Protein AF-A0A855SJ61-F1 (afdb_monomer_lite)

Foldseek 3Di:
DLVVLVLLLLLLLLLQVLVVVVCVVVVFPDWDDDLQKIWTHDPPDIDIDGLVRSCVVSVHDSVSSQSNSLLVVLCVVCVCVLVVVADFDDWGHDRQWIWTAHPVGDIDIDGSVSSSVSCVVCVVVVPGSVVSVVVVVVVVD

Structure (mmCIF, N/CA/C/O backbone):
data_AF-A0A855SJ61-F1
#
_entry.id   AF-A0A855SJ61-F1
#
loop_
_atom_site.group_PDB
_atom_site.id
_atom_site.type_symbol
_atom_site.label_atom_id
_atom_site.label_alt_id
_atom_site.label_comp_id
_atom_site.label_asym_id
_atom_site.label_entity_id
_atom_site.label_seq_id
_atom_site.pdbx_PDB_ins_code
_atom_site.Cartn_x
_atom_site.Cartn_y
_atom_site.Cartn_z
_atom_site.occupancy
_atom_site.B_iso_or_equiv
_atom_site.auth_seq_id
_atom_site.auth_comp_id
_atom_site.auth_asym_id
_atom_site.auth_atom_id
_atom_site.pdbx_PDB_model_num
ATOM 1 N N . MET A 1 1 ? 18.734 7.257 -4.158 1.00 56.56 1 MET A N 1
ATOM 2 C CA . MET A 1 1 ? 17.415 7.128 -4.815 1.00 56.56 1 MET A CA 1
ATOM 3 C C . MET A 1 1 ? 16.558 6.053 -4.156 1.00 56.56 1 MET A C 1
ATOM 5 O O . MET A 1 1 ? 15.543 6.437 -3.612 1.00 56.56 1 MET A O 1
ATOM 9 N N . ILE A 1 2 ? 16.960 4.772 -4.091 1.00 61.44 2 ILE A N 1
ATOM 10 C CA . ILE A 1 2 ? 16.176 3.725 -3.379 1.00 61.44 2 ILE A CA 1
ATOM 11 C C . ILE A 1 2 ? 15.958 4.070 -1.894 1.00 61.44 2 ILE A C 1
ATOM 13 O O . ILE A 1 2 ? 14.856 3.952 -1.374 1.00 61.44 2 ILE A O 1
ATOM 17 N N . GLU A 1 3 ? 16.991 4.582 -1.221 1.00 71.75 3 GLU A N 1
ATOM 18 C CA . GLU A 1 3 ? 16.925 4.904 0.215 1.00 71.75 3 GLU A CA 1
ATOM 19 C C . GLU A 1 3 ? 15.871 5.965 0.587 1.00 71.75 3 GLU A C 1
ATOM 21 O O . GLU A 1 3 ? 15.450 6.004 1.736 1.00 71.75 3 GLU A O 1
ATOM 26 N N . GLN A 1 4 ? 15.409 6.798 -0.357 1.00 79.69 4 GLN A N 1
ATOM 27 C CA . GLN A 1 4 ? 14.420 7.848 -0.073 1.00 79.69 4 GLN A CA 1
ATOM 28 C C . GLN A 1 4 ? 13.029 7.270 0.219 1.00 79.69 4 GLN A C 1
ATOM 30 O O . GLN A 1 4 ? 12.362 7.729 1.142 1.00 79.69 4 GLN A O 1
ATOM 35 N N . TYR A 1 5 ? 12.607 6.249 -0.534 1.00 91.06 5 TYR A N 1
ATOM 36 C CA . TYR A 1 5 ? 11.270 5.648 -0.409 1.00 91.06 5 TYR A CA 1
ATOM 37 C C . TYR A 1 5 ? 11.266 4.333 0.361 1.00 91.06 5 TYR A C 1
ATOM 39 O O . TYR A 1 5 ? 10.203 3.837 0.724 1.00 91.06 5 TYR A O 1
ATOM 47 N N . LYS A 1 6 ? 12.445 3.776 0.646 1.00 94.00 6 LYS A N 1
ATOM 48 C CA . LYS A 1 6 ? 12.610 2.491 1.327 1.00 94.00 6 LYS A CA 1
ATOM 49 C C . LYS A 1 6 ? 11.769 2.374 2.594 1.00 94.00 6 LYS A C 1
ATOM 51 O O . LYS A 1 6 ? 11.074 1.376 2.752 1.00 94.00 6 LYS A O 1
ATOM 56 N N . THR A 1 7 ? 11.786 3.385 3.464 1.00 94.69 7 THR A N 1
ATOM 57 C CA . THR A 1 7 ? 10.967 3.391 4.687 1.00 94.69 7 THR A CA 1
ATOM 58 C C . THR A 1 7 ? 9.476 3.350 4.364 1.00 94.69 7 THR A C 1
ATOM 60 O O . THR A 1 7 ? 8.770 2.514 4.911 1.00 94.69 7 THR A O 1
ATOM 63 N N . MET A 1 8 ? 9.002 4.180 3.428 1.00 95.25 8 MET A N 1
ATOM 64 C CA . MET A 1 8 ? 7.584 4.212 3.050 1.00 95.25 8 MET A CA 1
ATOM 65 C C . MET A 1 8 ? 7.113 2.881 2.455 1.00 95.25 8 MET A C 1
ATOM 67 O O . MET A 1 8 ? 6.033 2.408 2.790 1.00 95.25 8 MET A O 1
ATOM 71 N N . ILE A 1 9 ? 7.928 2.259 1.601 1.00 97.06 9 ILE A N 1
ATOM 72 C CA . ILE A 1 9 ? 7.596 0.979 0.961 1.00 97.06 9 ILE A CA 1
ATOM 73 C C . ILE A 1 9 ? 7.660 -0.167 1.981 1.00 97.06 9 ILE A C 1
ATOM 75 O O . ILE A 1 9 ? 6.816 -1.059 1.969 1.00 97.06 9 ILE A O 1
ATOM 79 N N . THR A 1 10 ? 8.610 -0.118 2.919 1.00 97.31 10 THR A N 1
ATOM 80 C CA . THR A 1 10 ? 8.678 -1.081 4.031 1.00 97.31 10 THR A CA 1
ATOM 81 C C . THR A 1 10 ? 7.445 -0.964 4.926 1.00 97.31 10 THR A C 1
ATOM 83 O O . THR A 1 10 ? 6.840 -1.974 5.286 1.00 97.31 10 THR A O 1
ATOM 86 N N . ASP A 1 11 ? 7.025 0.262 5.245 1.00 97.88 11 ASP A N 1
ATOM 87 C CA . ASP A 1 11 ? 5.792 0.517 5.990 1.00 97.88 11 ASP A CA 1
ATOM 88 C C . ASP A 1 11 ? 4.569 0.010 5.219 1.00 97.88 11 ASP A C 1
ATOM 90 O O . ASP A 1 11 ? 3.702 -0.635 5.805 1.00 97.88 11 ASP A O 1
ATOM 94 N N . TYR A 1 12 ? 4.523 0.223 3.903 1.00 97.94 12 TYR A N 1
ATOM 95 C CA . TYR A 1 12 ? 3.465 -0.293 3.040 1.00 97.94 12 TYR A CA 1
ATOM 96 C C . TYR A 1 12 ? 3.360 -1.824 3.098 1.00 97.94 12 TYR A C 1
ATOM 98 O O . TYR A 1 12 ? 2.259 -2.351 3.285 1.00 97.94 12 TYR A O 1
ATOM 106 N N . PHE A 1 13 ? 4.481 -2.546 3.010 1.00 98.25 13 PHE A N 1
ATOM 107 C CA . PHE A 1 13 ? 4.483 -4.001 3.168 1.00 98.25 13 PHE A CA 1
ATOM 108 C C . PHE A 1 13 ? 4.041 -4.425 4.570 1.00 98.25 13 PHE A C 1
ATOM 110 O O . PHE A 1 13 ? 3.196 -5.310 4.713 1.00 98.25 13 PHE A O 1
ATOM 117 N N . CYS A 1 14 ? 4.541 -3.758 5.611 1.00 98.06 14 CYS A N 1
ATOM 118 C CA . CYS A 1 14 ? 4.152 -4.023 6.994 1.00 98.06 14 CYS A CA 1
ATOM 119 C C . CYS A 1 14 ? 2.633 -3.874 7.198 1.00 98.06 14 CYS A C 1
ATOM 121 O O . CYS A 1 14 ? 1.968 -4.818 7.631 1.00 98.06 14 CYS A O 1
ATOM 123 N N . ILE A 1 15 ? 2.064 -2.725 6.818 1.00 98.38 15 ILE A N 1
ATOM 124 C CA . ILE A 1 15 ? 0.630 -2.443 6.958 1.00 98.38 15 ILE A CA 1
ATOM 125 C C . ILE A 1 15 ? -0.210 -3.393 6.098 1.00 98.38 15 ILE A C 1
ATOM 127 O O . ILE A 1 15 ? -1.205 -3.922 6.590 1.00 98.38 15 ILE A O 1
ATOM 131 N N . SER A 1 16 ? 0.201 -3.691 4.862 1.00 97.81 16 SER A N 1
ATOM 132 C CA . SER A 1 16 ? -0.533 -4.620 3.988 1.00 97.81 16 SER A CA 1
ATOM 133 C C . SER A 1 16 ? -0.598 -6.036 4.571 1.00 97.81 16 SER A C 1
ATOM 135 O O . SER A 1 16 ? -1.650 -6.677 4.537 1.00 97.81 16 SER A O 1
ATOM 137 N N . ASN A 1 17 ? 0.489 -6.517 5.184 1.00 97.81 17 ASN A N 1
ATOM 138 C CA . ASN A 1 17 ? 0.490 -7.805 5.881 1.00 97.81 17 ASN A CA 1
ATOM 139 C C . ASN A 1 17 ? -0.367 -7.773 7.161 1.00 97.81 17 ASN A C 1
ATOM 141 O O . ASN A 1 17 ? -1.063 -8.747 7.462 1.00 97.81 17 ASN A O 1
ATOM 145 N N . LEU A 1 18 ? -0.377 -6.659 7.904 1.00 97.88 18 LEU A N 1
ATOM 146 C CA . LEU A 1 18 ? -1.274 -6.481 9.054 1.00 97.88 18 LEU A CA 1
ATOM 147 C C . LEU A 1 18 ? -2.749 -6.492 8.624 1.00 97.88 18 LEU A C 1
ATOM 149 O O . LEU A 1 18 ? -3.555 -7.166 9.267 1.00 97.88 18 LEU A O 1
ATOM 153 N N . ILE A 1 19 ? -3.090 -5.830 7.513 1.00 97.56 19 ILE A N 1
ATOM 154 C CA . ILE A 1 19 ? -4.429 -5.863 6.907 1.00 97.56 19 ILE A CA 1
ATOM 155 C C . ILE A 1 19 ? -4.788 -7.292 6.500 1.00 97.56 19 ILE A C 1
ATOM 157 O O . ILE A 1 19 ? -5.835 -7.784 6.910 1.00 97.56 19 ILE A O 1
ATOM 16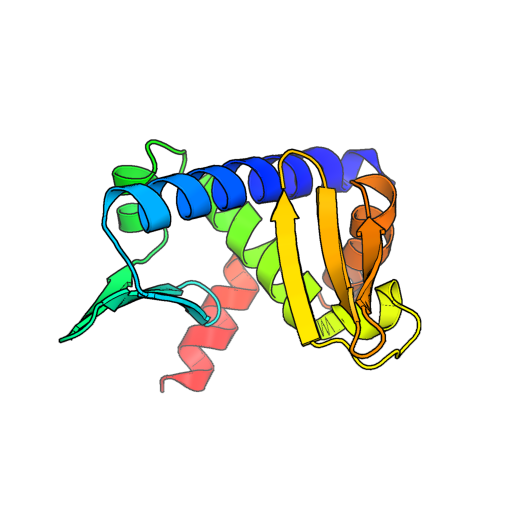1 N N . LYS A 1 20 ? -3.912 -8.001 5.775 1.00 95.88 20 LYS A N 1
ATOM 162 C CA . LYS A 1 20 ? -4.117 -9.408 5.383 1.00 95.88 20 LYS A CA 1
ATOM 163 C C . LYS A 1 20 ? -4.446 -10.292 6.590 1.00 95.88 20 LYS A C 1
ATOM 165 O O . LYS A 1 20 ? -5.428 -11.034 6.568 1.00 95.88 20 LYS A O 1
ATOM 170 N N . ASN A 1 21 ? -3.674 -10.169 7.669 1.00 95.94 21 ASN A N 1
ATOM 171 C CA . ASN A 1 21 ? -3.908 -10.914 8.907 1.00 95.94 21 ASN A CA 1
ATOM 172 C C . ASN A 1 21 ? -5.231 -10.518 9.583 1.00 95.94 21 ASN A C 1
ATOM 174 O O . ASN A 1 21 ? -5.967 -11.381 10.069 1.00 95.94 21 ASN A O 1
ATOM 178 N N . TYR A 1 22 ? -5.554 -9.222 9.606 1.00 96.19 22 TYR A N 1
ATOM 179 C CA . TYR A 1 22 ? -6.810 -8.716 10.157 1.00 96.19 22 TYR A CA 1
ATOM 180 C C . TYR A 1 22 ? -8.022 -9.228 9.365 1.00 96.19 22 TYR A C 1
ATOM 182 O O . TYR A 1 22 ? -8.987 -9.703 9.968 1.00 96.19 22 TYR A O 1
ATOM 190 N N . VAL A 1 23 ? -7.947 -9.211 8.033 1.00 95.62 23 VAL A N 1
ATOM 191 C CA . VAL A 1 23 ? -8.973 -9.712 7.109 1.00 95.62 23 VAL A CA 1
ATOM 192 C C . VAL A 1 23 ? -9.249 -11.192 7.356 1.00 95.62 23 VAL A C 1
ATOM 194 O O . VAL A 1 23 ? -10.396 -11.577 7.592 1.00 95.62 23 VAL A O 1
ATOM 197 N N . GLN A 1 24 ? -8.195 -12.013 7.414 1.00 94.81 24 GLN A N 1
ATOM 198 C CA . GLN A 1 24 ? -8.311 -13.449 7.680 1.00 94.81 24 GLN A CA 1
ATOM 199 C C . GLN A 1 24 ? -8.914 -13.740 9.059 1.00 94.81 24 GLN A C 1
ATOM 201 O O . GLN A 1 24 ? -9.828 -14.556 9.186 1.00 94.81 24 GLN A O 1
ATOM 206 N N . LYS A 1 25 ? -8.435 -13.052 10.103 1.00 95.62 25 LYS A N 1
ATOM 207 C CA . LYS A 1 25 ? -8.898 -13.254 11.483 1.00 95.62 25 LYS A CA 1
ATOM 208 C C . LYS A 1 25 ? -10.373 -12.895 11.663 1.00 95.62 25 LYS A C 1
ATOM 210 O O . LYS A 1 25 ? -11.076 -13.571 12.412 1.00 95.62 25 LYS A O 1
ATOM 215 N N . ASN A 1 26 ? -10.829 -11.834 11.002 1.00 94.50 26 ASN A N 1
ATOM 216 C CA . ASN A 1 26 ? -12.181 -11.302 11.169 1.00 94.50 26 ASN A CA 1
ATOM 217 C C . ASN A 1 26 ? -13.159 -11.767 10.080 1.00 94.50 26 ASN A C 1
ATOM 219 O O . ASN A 1 26 ? -14.312 -11.342 10.103 1.00 94.50 26 ASN A O 1
ATOM 223 N N . LYS A 1 27 ? -12.730 -12.657 9.169 1.00 93.44 27 LYS A N 1
ATOM 224 C CA . LYS A 1 27 ? -13.538 -13.163 8.044 1.00 93.44 27 LYS A CA 1
ATOM 225 C C . LYS A 1 27 ? -14.141 -12.027 7.208 1.00 93.44 27 LYS A C 1
ATOM 227 O O . LYS A 1 27 ? -15.317 -12.061 6.857 1.00 93.44 27 LYS A O 1
ATOM 232 N N . ILE A 1 28 ? -13.328 -11.008 6.948 1.00 95.25 28 ILE A N 1
ATOM 233 C CA . ILE A 1 28 ? -13.667 -9.922 6.027 1.00 95.25 28 ILE A CA 1
ATOM 234 C C . ILE A 1 28 ? -13.634 -10.500 4.609 1.00 95.25 28 ILE A C 1
ATOM 236 O O . ILE A 1 28 ? -12.713 -11.245 4.275 1.00 95.25 28 ILE A O 1
ATOM 240 N N . GLU A 1 29 ? -14.652 -10.203 3.804 1.00 94.19 29 GLU A N 1
ATOM 241 C CA . GLU A 1 29 ? -14.788 -10.757 2.451 1.00 94.19 29 GLU A CA 1
ATOM 242 C C . GLU A 1 29 ? -13.876 -10.031 1.468 1.00 94.19 29 GLU A C 1
ATOM 244 O O . GLU A 1 29 ? -13.238 -10.654 0.622 1.00 94.19 29 GLU A O 1
ATOM 249 N N . TYR A 1 30 ? -13.801 -8.711 1.611 1.00 91.00 30 TYR A N 1
ATOM 250 C CA . TYR A 1 30 ? -13.039 -7.840 0.736 1.00 91.00 30 TYR A CA 1
ATOM 251 C C . TYR A 1 30 ? -12.655 -6.555 1.471 1.00 91.00 30 TYR A C 1
ATOM 253 O O . TYR A 1 30 ? -13.293 -6.166 2.452 1.00 91.00 30 TYR A O 1
ATOM 261 N N . TRP A 1 31 ? -11.592 -5.906 1.014 1.00 94.69 31 TRP A N 1
ATOM 262 C CA . TRP A 1 31 ? -11.195 -4.593 1.492 1.00 94.69 31 TRP A CA 1
ATOM 263 C C . TRP A 1 31 ? -10.751 -3.742 0.316 1.00 94.69 31 TRP A C 1
ATOM 265 O O . TRP A 1 31 ? -10.162 -4.264 -0.630 1.00 94.69 31 TRP A O 1
ATOM 275 N N . ASP A 1 32 ? -11.024 -2.450 0.409 1.00 93.12 32 ASP A N 1
ATOM 276 C CA . ASP A 1 32 ? -10.608 -1.470 -0.585 1.00 93.12 32 ASP A CA 1
ATOM 277 C C . ASP A 1 32 ? -10.096 -0.208 0.103 1.00 93.12 32 ASP A C 1
ATOM 279 O O . ASP A 1 32 ? -10.277 -0.014 1.312 1.00 93.12 32 ASP A O 1
ATOM 283 N N . THR A 1 33 ? -9.440 0.650 -0.666 1.00 92.81 33 THR A N 1
ATOM 284 C CA . THR A 1 33 ? -9.020 1.969 -0.205 1.00 92.81 33 THR A CA 1
ATOM 285 C C . THR A 1 33 ? -9.516 3.047 -1.138 1.00 92.81 33 THR A C 1
ATOM 287 O O . THR A 1 33 ? -9.355 2.952 -2.351 1.00 92.81 33 THR A O 1
ATOM 290 N N . GLU A 1 34 ? -10.005 4.130 -0.549 1.00 87.62 34 GLU A N 1
ATOM 291 C CA . GLU A 1 34 ? -10.360 5.338 -1.272 1.00 87.62 34 GLU A CA 1
ATOM 292 C C . GLU A 1 34 ? -9.562 6.513 -0.692 1.00 87.62 34 GLU A C 1
ATOM 294 O O . GLU A 1 34 ? -9.802 6.967 0.427 1.00 87.62 34 GLU A O 1
ATOM 299 N N . PHE A 1 35 ? -8.554 6.976 -1.439 1.00 88.00 35 PHE A N 1
ATOM 300 C CA . PHE A 1 35 ? -7.571 7.994 -1.036 1.00 88.00 35 PHE A CA 1
ATOM 301 C C . PHE A 1 35 ? -6.899 7.732 0.327 1.00 88.00 35 PHE A C 1
ATOM 303 O O . PHE A 1 35 ? -5.802 7.182 0.391 1.00 88.00 35 PHE A O 1
ATOM 310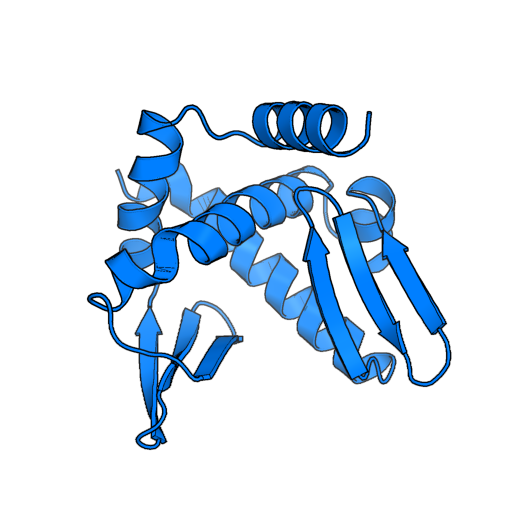 N N . ILE A 1 36 ? -7.537 8.180 1.411 1.00 93.44 36 ILE A N 1
ATOM 311 C CA . ILE A 1 36 ? -7.042 8.173 2.797 1.00 93.44 36 ILE A CA 1
ATOM 312 C C . ILE A 1 36 ? -7.921 7.330 3.733 1.00 93.44 36 ILE A C 1
ATOM 314 O O . ILE A 1 36 ? -7.764 7.392 4.957 1.00 93.44 36 ILE A O 1
ATOM 318 N N . ARG A 1 37 ? -8.890 6.608 3.165 1.00 95.06 37 ARG A N 1
ATOM 319 C CA . ARG A 1 37 ? -9.838 5.742 3.860 1.00 95.06 37 ARG A CA 1
ATOM 320 C C . ARG A 1 37 ? -9.624 4.303 3.442 1.00 95.06 37 ARG A C 1
ATOM 322 O O . ARG A 1 37 ? -9.318 4.022 2.286 1.00 95.06 37 ARG A O 1
ATOM 329 N N . LEU A 1 38 ? -9.784 3.400 4.399 1.00 96.75 38 LEU A N 1
ATOM 330 C CA . LEU A 1 38 ? -9.819 1.969 4.142 1.00 96.75 38 LEU A CA 1
ATOM 331 C C . LEU A 1 38 ? -11.188 1.438 4.542 1.00 96.75 38 LEU A C 1
ATOM 333 O O . LEU A 1 38 ? -11.630 1.666 5.669 1.00 96.75 38 LEU A O 1
ATOM 337 N N . GLU A 1 39 ? -11.831 0.705 3.643 1.00 97.00 39 GLU A N 1
ATOM 338 C CA . GLU A 1 39 ? -13.136 0.101 3.882 1.00 97.00 39 GLU A CA 1
ATOM 339 C C . GLU A 1 39 ? -13.024 -1.424 3.934 1.00 97.00 39 GLU A C 1
ATOM 341 O O . GLU A 1 39 ? -12.460 -2.066 3.049 1.00 97.00 39 GLU A O 1
ATOM 346 N N . PHE A 1 40 ? -13.568 -2.014 4.999 1.00 96.75 40 PHE A N 1
ATOM 347 C CA . PHE A 1 40 ? -13.721 -3.457 5.139 1.00 96.75 40 PHE A CA 1
ATOM 348 C C . PHE A 1 40 ? -15.157 -3.865 4.830 1.00 96.75 40 PHE A C 1
ATOM 350 O O . PHE A 1 40 ? -16.091 -3.431 5.507 1.00 96.75 40 PHE A O 1
ATOM 357 N N . PHE A 1 41 ? -15.322 -4.762 3.862 1.00 96.38 41 PHE A N 1
ATOM 358 C CA . PHE A 1 41 ? -16.605 -5.325 3.463 1.00 96.38 41 PHE A CA 1
ATOM 359 C C . PHE A 1 41 ? -16.809 -6.690 4.123 1.00 96.38 41 PHE A C 1
ATOM 361 O O . PHE A 1 41 ? -16.050 -7.643 3.928 1.00 96.38 41 PHE A O 1
ATOM 368 N N . PHE A 1 42 ? -17.858 -6.777 4.932 1.00 93.62 42 PHE A N 1
ATOM 369 C CA . PHE A 1 42 ? -18.351 -8.002 5.545 1.00 93.62 42 PHE A CA 1
ATOM 370 C C . PHE A 1 42 ? -19.638 -8.431 4.832 1.00 93.62 42 PHE A C 1
ATOM 372 O O . PHE A 1 42 ? -20.329 -7.598 4.249 1.00 93.62 42 PHE A O 1
ATOM 379 N N . ALA A 1 43 ? -20.041 -9.691 5.008 1.00 91.19 43 ALA A N 1
ATOM 380 C CA . ALA A 1 43 ? -21.228 -10.280 4.374 1.00 91.19 43 ALA A CA 1
ATOM 381 C C . ALA A 1 43 ? -22.524 -9.443 4.449 1.00 91.19 43 ALA A C 1
ATOM 383 O O . ALA A 1 43 ? -23.415 -9.594 3.618 1.00 91.19 43 ALA A O 1
ATOM 384 N N . SER A 1 44 ? -22.681 -8.603 5.477 1.00 90.12 44 SER A N 1
ATOM 385 C CA . SER A 1 44 ? -23.915 -7.846 5.726 1.00 90.12 44 SER A CA 1
ATOM 386 C C . SER A 1 44 ? -23.723 -6.342 5.918 1.00 90.12 44 SER A C 1
ATOM 388 O O . SER A 1 44 ? -24.702 -5.649 6.189 1.00 90.12 44 SER A O 1
ATOM 390 N N . LYS A 1 45 ? -22.485 -5.841 5.902 1.00 93.69 45 LYS A N 1
ATOM 391 C CA . LYS A 1 45 ? -22.171 -4.427 6.155 1.00 93.69 45 LYS A CA 1
ATOM 392 C C . LYS A 1 45 ? -20.756 -4.099 5.703 1.00 93.69 45 LYS A C 1
ATOM 394 O O . LYS A 1 45 ? -19.908 -4.984 5.671 1.00 93.69 45 LYS A O 1
ATOM 399 N N . SER A 1 46 ? -20.479 -2.823 5.500 1.00 95.06 46 SER A N 1
ATOM 400 C CA . SER A 1 46 ? -19.119 -2.317 5.404 1.00 95.06 46 SER A CA 1
ATOM 401 C C . SER A 1 46 ? -18.767 -1.444 6.609 1.00 95.06 46 SER A C 1
ATOM 403 O O . SER A 1 46 ? -19.640 -1.032 7.383 1.00 95.06 46 SER A O 1
ATOM 405 N N . GLN A 1 47 ? -17.472 -1.241 6.832 1.00 95.00 47 GLN A N 1
ATOM 406 C CA . GLN A 1 47 ? -16.969 -0.316 7.836 1.00 95.00 47 GLN A CA 1
ATOM 407 C C . GLN A 1 47 ? -15.728 0.394 7.306 1.00 95.00 47 GLN A C 1
ATOM 409 O O . GLN A 1 47 ? -14.749 -0.256 6.944 1.00 95.00 47 GLN A O 1
ATOM 414 N N . GLU A 1 48 ? -15.780 1.720 7.307 1.00 95.75 48 GLU A N 1
ATOM 415 C CA . GLU A 1 48 ? -14.686 2.594 6.897 1.00 95.75 48 GLU A CA 1
ATOM 416 C C . GLU A 1 48 ? -13.835 3.014 8.104 1.00 95.75 48 GLU A C 1
ATOM 418 O O . GLU A 1 48 ? -14.348 3.205 9.212 1.00 95.75 48 GLU A O 1
ATOM 423 N N . TYR A 1 49 ? -12.533 3.170 7.878 1.00 96.75 49 TYR A N 1
ATOM 424 C CA . TYR A 1 49 ? -11.543 3.582 8.863 1.00 96.75 49 TYR A CA 1
ATOM 425 C C . TYR A 1 49 ? -10.665 4.701 8.295 1.00 96.75 49 TYR A C 1
ATOM 427 O O . TYR A 1 49 ? -10.156 4.598 7.176 1.00 96.75 49 TYR A O 1
ATOM 435 N N . ASP A 1 50 ? -10.445 5.751 9.091 1.00 96.31 50 ASP A N 1
ATOM 436 C CA . ASP A 1 50 ? -9.376 6.717 8.830 1.00 96.31 50 ASP A CA 1
ATOM 437 C C . ASP A 1 50 ? -8.019 6.224 9.345 1.00 96.31 50 ASP A C 1
ATOM 439 O O . ASP A 1 50 ? -7.892 5.157 9.948 1.00 96.31 50 ASP A O 1
ATOM 443 N N . VAL A 1 51 ? -6.986 7.043 9.137 1.00 97.25 51 VAL A N 1
ATOM 444 C CA . VAL A 1 51 ? -5.623 6.802 9.623 1.00 97.25 51 VAL A CA 1
ATOM 445 C C . VAL A 1 51 ? -5.566 6.466 11.113 1.00 97.25 51 VAL A C 1
ATOM 447 O O . VAL A 1 51 ? -4.827 5.560 11.498 1.00 97.25 51 VAL A O 1
ATOM 450 N N . LYS A 1 52 ? -6.301 7.195 11.960 1.00 97.56 52 LYS A N 1
ATOM 451 C CA . LYS A 1 52 ? -6.216 7.048 13.419 1.00 97.56 52 LYS A CA 1
ATOM 452 C C . LYS A 1 52 ? -6.853 5.748 13.861 1.00 97.56 52 LYS A C 1
ATOM 454 O O . LYS A 1 52 ? -6.263 5.002 14.648 1.00 97.56 52 LYS A O 1
ATOM 459 N N . ASP A 1 53 ? -8.041 5.473 13.338 1.00 97.50 53 ASP A N 1
ATOM 460 C CA . ASP A 1 53 ? -8.751 4.247 13.650 1.00 97.50 53 ASP A CA 1
ATOM 461 C C . ASP A 1 53 ? -7.975 3.036 13.130 1.00 97.50 53 ASP A C 1
ATOM 463 O O . ASP A 1 53 ? -7.757 2.094 13.897 1.00 97.50 53 ASP A O 1
ATOM 467 N N . LEU A 1 54 ? -7.466 3.095 11.892 1.00 97.25 54 LEU A N 1
ATOM 468 C CA . LEU A 1 54 ? -6.677 2.031 11.268 1.00 97.25 54 LEU A CA 1
ATOM 469 C C . LEU A 1 54 ? -5.367 1.758 12.027 1.00 97.25 54 LEU A C 1
ATOM 471 O O . LEU A 1 54 ? -5.058 0.604 12.327 1.00 97.25 54 LEU A O 1
ATOM 475 N N . ALA A 1 55 ? -4.635 2.804 12.425 1.00 98.00 55 ALA A N 1
ATOM 476 C CA . ALA A 1 55 ? -3.427 2.674 13.245 1.00 98.00 55 ALA A CA 1
ATOM 477 C C . ALA A 1 55 ? -3.715 1.940 14.564 1.00 98.00 55 ALA A C 1
ATOM 479 O O . ALA A 1 55 ? -2.967 1.048 14.972 1.00 98.00 55 ALA A O 1
ATOM 480 N N . LYS A 1 56 ? -4.850 2.245 15.201 1.00 97.69 56 LYS A N 1
ATOM 481 C CA . LYS A 1 56 ? -5.269 1.593 16.444 1.00 97.69 56 LYS A CA 1
ATOM 482 C C . LYS A 1 56 ? -5.621 0.117 16.248 1.00 97.69 56 LYS A C 1
ATOM 484 O O . LYS A 1 56 ? -5.188 -0.705 17.055 1.00 97.69 56 LYS A O 1
ATOM 489 N N . ILE A 1 57 ? -6.402 -0.236 15.222 1.00 96.44 57 ILE A N 1
ATOM 490 C CA . ILE A 1 57 ? -6.815 -1.637 15.004 1.00 96.44 57 ILE A CA 1
ATOM 491 C C . ILE A 1 57 ? -5.669 -2.528 14.523 1.00 96.44 57 ILE A C 1
ATOM 493 O O . ILE A 1 57 ? -5.638 -3.706 14.880 1.00 96.44 57 ILE A O 1
ATOM 497 N N . LEU A 1 58 ? -4.720 -1.975 13.764 1.00 96.94 58 LEU A N 1
ATOM 498 C CA . LEU A 1 58 ? -3.545 -2.705 13.283 1.00 96.94 58 LEU A CA 1
ATOM 499 C C . LEU A 1 58 ? -2.376 -2.685 14.276 1.00 96.94 58 LEU A C 1
ATOM 501 O O . LEU A 1 58 ? -1.389 -3.379 14.053 1.00 96.94 58 LEU A O 1
ATOM 505 N N . VAL A 1 59 ? -2.486 -1.928 15.376 1.00 97.06 59 VAL A N 1
ATOM 506 C CA . VAL A 1 59 ? -1.397 -1.713 16.347 1.00 97.06 59 VAL A CA 1
ATOM 507 C C . VAL A 1 59 ? -0.142 -1.170 15.642 1.00 97.06 59 VAL A C 1
ATOM 509 O O . VAL A 1 59 ? 0.977 -1.631 15.854 1.00 97.06 59 VAL A O 1
ATOM 512 N N . ALA A 1 60 ? -0.353 -0.183 14.774 1.00 97.62 60 ALA A N 1
ATOM 513 C CA . ALA A 1 60 ? 0.674 0.499 13.998 1.00 97.62 60 ALA A CA 1
ATOM 514 C C . ALA A 1 60 ? 0.714 1.992 14.347 1.00 97.62 60 ALA A C 1
ATOM 516 O O . ALA A 1 60 ? -0.156 2.517 15.044 1.00 97.62 60 ALA A O 1
ATOM 517 N N . THR A 1 61 ? 1.733 2.700 13.867 1.00 98.19 61 THR A N 1
ATOM 518 C CA . THR A 1 61 ? 1.783 4.162 14.002 1.00 98.19 61 THR A CA 1
ATOM 519 C C . THR A 1 61 ? 0.969 4.841 12.900 1.00 98.19 61 THR A C 1
ATOM 521 O O . THR A 1 61 ? 0.889 4.337 11.781 1.00 98.19 61 THR A O 1
ATOM 524 N N . GLU A 1 62 ? 0.414 6.025 13.180 1.00 98.12 62 GLU A N 1
ATOM 525 C CA . GLU A 1 62 ? -0.280 6.825 12.157 1.00 98.12 62 GLU A CA 1
ATOM 526 C C . GLU A 1 62 ? 0.627 7.109 10.951 1.00 98.12 62 GLU A C 1
ATOM 528 O O . GLU A 1 62 ? 0.174 7.033 9.817 1.00 98.12 62 GLU A O 1
ATOM 533 N N . ASN A 1 63 ? 1.924 7.351 11.173 1.00 97.62 63 ASN A N 1
ATOM 534 C CA . ASN A 1 63 ? 2.885 7.593 10.095 1.00 97.62 63 ASN A CA 1
ATOM 535 C C . ASN A 1 63 ? 3.030 6.388 9.150 1.00 97.62 63 ASN A C 1
ATOM 537 O O . ASN A 1 63 ? 3.059 6.560 7.936 1.00 97.62 63 ASN A O 1
ATOM 541 N N . GLN A 1 64 ? 3.076 5.166 9.691 1.00 98.06 64 GLN A N 1
ATOM 542 C CA . GLN A 1 64 ? 3.113 3.950 8.868 1.00 98.06 64 GLN A CA 1
ATOM 543 C C . GLN A 1 64 ? 1.848 3.812 8.018 1.00 98.06 64 GLN A C 1
ATOM 545 O O . GLN A 1 64 ? 1.922 3.457 6.845 1.00 98.06 64 GLN A O 1
ATOM 550 N N . VAL A 1 65 ? 0.689 4.139 8.592 1.00 98.31 65 VAL A N 1
ATOM 551 C CA . VAL A 1 65 ? -0.594 4.096 7.882 1.00 98.31 65 VAL A CA 1
ATOM 552 C C . VAL A 1 65 ? -0.680 5.178 6.798 1.00 98.31 65 VAL A C 1
ATOM 554 O O . VAL A 1 65 ? -1.150 4.912 5.696 1.00 98.31 65 VAL A O 1
ATOM 557 N N . GLN A 1 66 ? -0.175 6.383 7.061 1.00 97.69 66 GLN A N 1
ATOM 558 C CA . GLN A 1 66 ? -0.080 7.441 6.049 1.00 97.69 66 GLN A CA 1
ATOM 559 C C . GLN A 1 66 ? 0.827 7.023 4.886 1.00 97.69 66 GLN A C 1
ATOM 561 O O . GLN A 1 66 ? 0.442 7.166 3.726 1.00 97.69 66 GLN A O 1
ATOM 566 N N . ASN A 1 67 ? 1.997 6.450 5.188 1.00 96.75 67 ASN A N 1
ATOM 567 C CA . ASN A 1 67 ? 2.906 5.906 4.179 1.00 96.75 67 ASN A CA 1
ATOM 568 C C . ASN A 1 67 ? 2.232 4.812 3.344 1.00 96.75 67 ASN A C 1
ATOM 570 O O . ASN A 1 67 ? 2.368 4.814 2.121 1.00 96.75 67 ASN A O 1
ATOM 574 N N . PHE A 1 68 ? 1.463 3.929 3.988 1.00 97.56 68 PHE A N 1
ATOM 575 C CA . PHE A 1 68 ? 0.661 2.925 3.298 1.00 97.56 68 PHE A CA 1
ATOM 576 C C . PHE A 1 68 ? -0.287 3.556 2.274 1.00 97.56 68 PHE A C 1
ATOM 578 O O . PHE A 1 68 ? -0.250 3.147 1.119 1.00 97.56 68 PHE A O 1
ATOM 585 N N . PHE A 1 69 ? -1.073 4.573 2.646 1.00 97.00 69 PHE A N 1
ATOM 586 C CA . PHE A 1 69 ? -2.005 5.216 1.711 1.00 97.00 69 PHE A CA 1
ATOM 587 C C . PHE A 1 69 ? -1.293 5.861 0.519 1.00 97.00 69 PHE A C 1
ATOM 589 O O . PHE A 1 69 ? -1.748 5.727 -0.615 1.00 97.00 69 PHE A O 1
ATOM 596 N N . VAL A 1 70 ? -0.146 6.508 0.747 1.00 95.38 70 VAL A N 1
ATOM 597 C CA . VAL A 1 70 ? 0.628 7.124 -0.343 1.00 95.38 70 VAL A CA 1
ATOM 598 C C . VAL A 1 70 ? 1.149 6.073 -1.322 1.00 95.38 70 VAL A C 1
ATOM 600 O O . VAL A 1 70 ? 0.971 6.224 -2.531 1.00 95.38 70 VAL A O 1
ATOM 603 N N . VAL A 1 71 ? 1.762 4.997 -0.821 1.00 96.19 71 VAL A N 1
ATOM 604 C CA . VAL A 1 71 ? 2.301 3.932 -1.681 1.00 96.19 71 VAL A CA 1
ATOM 605 C C . VAL A 1 71 ? 1.173 3.161 -2.369 1.00 96.19 71 VAL A C 1
ATOM 607 O O . VAL A 1 71 ? 1.273 2.891 -3.563 1.00 96.19 71 VAL A O 1
ATOM 610 N N . HIS A 1 72 ? 0.078 2.860 -1.662 1.00 96.19 72 HIS A N 1
ATOM 611 C CA . HIS A 1 72 ? -1.078 2.177 -2.243 1.00 96.19 72 HIS A CA 1
ATOM 612 C C . HIS A 1 72 ? -1.689 3.003 -3.379 1.00 96.19 72 HIS A C 1
ATOM 614 O O . HIS A 1 72 ? -1.884 2.483 -4.470 1.00 96.19 72 HIS A O 1
ATOM 620 N N . CYS A 1 73 ? -1.903 4.306 -3.168 1.00 94.25 73 CYS A N 1
ATOM 621 C CA . CYS A 1 73 ? -2.419 5.204 -4.201 1.00 94.25 73 CYS A CA 1
ATOM 622 C C . CYS A 1 73 ? -1.476 5.294 -5.416 1.00 94.25 73 CYS A C 1
ATOM 624 O O . CYS A 1 73 ? -1.936 5.275 -6.559 1.00 94.25 73 CYS A O 1
ATOM 626 N N . CYS A 1 74 ? -0.156 5.334 -5.193 1.00 94.69 74 CYS A N 1
ATOM 627 C CA . CYS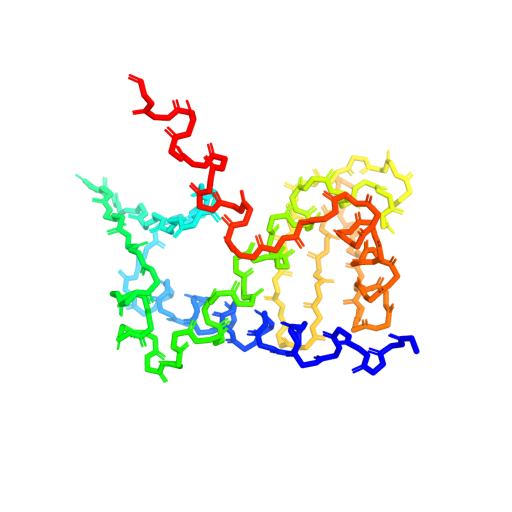 A 1 74 ? 0.832 5.283 -6.274 1.00 94.69 74 CYS A CA 1
ATOM 628 C C . CYS A 1 74 ? 0.708 3.995 -7.099 1.00 94.69 74 CYS A C 1
ATOM 630 O O . CYS A 1 74 ? 0.620 4.064 -8.324 1.00 94.69 74 CYS A O 1
ATOM 632 N N . LEU A 1 75 ? 0.652 2.838 -6.435 1.00 95.25 75 LEU A N 1
ATOM 633 C CA . LEU A 1 75 ? 0.497 1.547 -7.100 1.00 95.25 75 LEU A CA 1
ATOM 634 C C . LEU A 1 75 ? -0.822 1.483 -7.873 1.00 95.25 75 LEU A C 1
ATOM 636 O O . LEU A 1 75 ? -0.795 1.184 -9.058 1.00 95.25 75 LEU A O 1
ATOM 640 N N . SER A 1 76 ? -1.952 1.861 -7.275 1.00 93.31 76 SER A N 1
ATOM 641 C CA . SER A 1 76 ? -3.256 1.824 -7.952 1.00 93.31 76 SER A CA 1
ATOM 642 C C . SER A 1 76 ? -3.323 2.680 -9.222 1.00 93.31 76 SER A C 1
ATOM 644 O O . SER A 1 76 ? -4.074 2.345 -10.131 1.00 93.31 76 SER A O 1
ATOM 646 N N . ASN A 1 77 ? -2.543 3.765 -9.307 1.00 92.06 77 ASN A N 1
ATOM 647 C CA . ASN A 1 77 ? -2.537 4.657 -10.473 1.00 92.06 77 ASN A CA 1
ATOM 648 C C . ASN A 1 77 ? -1.440 4.344 -11.498 1.00 92.06 77 ASN A C 1
ATOM 650 O O . ASN A 1 77 ? -1.588 4.698 -12.665 1.00 92.06 77 ASN A O 1
ATOM 654 N N . TYR A 1 78 ? -0.336 3.723 -11.079 1.00 93.75 78 TYR A N 1
ATOM 655 C CA . TYR A 1 78 ? 0.837 3.531 -11.935 1.00 93.75 78 TYR A CA 1
ATOM 656 C C . TYR A 1 78 ? 1.300 2.071 -12.040 1.00 93.75 78 TYR A C 1
ATOM 658 O O . TYR A 1 78 ? 2.369 1.819 -12.591 1.00 93.75 78 TYR A O 1
ATOM 666 N N . LEU A 1 79 ? 0.525 1.090 -11.562 1.00 94.94 79 LEU A N 1
ATOM 667 C CA . LEU A 1 79 ? 0.892 -0.330 -11.659 1.00 94.94 79 LEU A CA 1
ATOM 668 C C . LEU A 1 79 ? 1.211 -0.748 -13.100 1.00 94.94 79 LEU A C 1
ATOM 670 O O . LEU A 1 79 ? 2.150 -1.509 -13.319 1.00 94.94 79 LEU A O 1
ATOM 674 N N . ASP A 1 80 ? 0.493 -0.199 -14.080 1.00 94.12 80 ASP A N 1
ATOM 675 C CA . ASP A 1 80 ? 0.724 -0.464 -15.502 1.00 94.12 80 ASP A CA 1
ATOM 676 C C . ASP A 1 80 ? 2.158 -0.129 -15.935 1.00 94.12 80 ASP A C 1
ATOM 678 O O . ASP A 1 80 ? 2.771 -0.896 -16.676 1.00 94.12 80 ASP A O 1
ATOM 682 N N . ASP A 1 81 ? 2.751 0.950 -15.423 1.00 93.31 81 ASP A N 1
ATOM 683 C CA . ASP A 1 81 ? 4.137 1.312 -15.739 1.00 93.31 81 ASP A CA 1
ATOM 684 C C . ASP A 1 81 ? 5.139 0.296 -15.168 1.00 93.31 81 ASP A C 1
ATOM 686 O O . ASP A 1 81 ? 6.209 0.083 -15.741 1.00 93.31 81 ASP A O 1
ATOM 690 N N . LEU A 1 82 ? 4.788 -0.351 -14.053 1.00 93.88 82 LEU A N 1
ATOM 691 C CA . LEU A 1 82 ? 5.613 -1.365 -13.403 1.00 93.88 82 LEU A CA 1
ATOM 692 C C . LEU A 1 82 ? 5.553 -2.718 -14.131 1.00 93.88 82 LEU A C 1
ATOM 694 O O . LEU A 1 82 ? 6.558 -3.421 -14.235 1.00 93.88 82 LEU A O 1
ATOM 698 N N . ILE A 1 83 ? 4.381 -3.081 -14.653 1.00 95.12 83 ILE A N 1
ATOM 699 C CA . ILE A 1 83 ? 4.138 -4.387 -15.291 1.00 95.12 83 ILE A CA 1
ATOM 700 C C . ILE A 1 83 ? 4.227 -4.348 -16.825 1.00 95.12 83 ILE A C 1
ATOM 702 O O . ILE A 1 83 ? 4.030 -5.375 -17.478 1.00 95.12 83 ILE A O 1
ATOM 706 N N . GLY A 1 84 ? 4.521 -3.181 -17.407 1.00 93.31 84 GLY A N 1
ATOM 707 C CA . GLY A 1 84 ? 4.660 -2.993 -18.853 1.00 93.31 84 GLY A CA 1
ATOM 708 C C . GLY A 1 84 ? 3.326 -2.936 -19.602 1.00 93.31 84 GLY A C 1
ATOM 709 O O . GLY A 1 84 ? 3.214 -3.512 -20.683 1.00 93.31 84 GLY A O 1
ATOM 710 N N . ALA A 1 85 ? 2.323 -2.270 -19.022 1.00 91.94 85 ALA A N 1
ATOM 711 C CA . ALA A 1 85 ? 0.959 -2.105 -19.537 1.00 91.94 85 ALA A CA 1
ATOM 712 C C . ALA A 1 85 ? 0.256 -3.434 -19.863 1.00 91.94 85 ALA A C 1
ATOM 714 O O . ALA A 1 85 ? -0.556 -3.540 -20.785 1.00 91.94 85 ALA A O 1
ATOM 715 N N . ARG A 1 86 ? 0.614 -4.482 -19.120 1.00 93.00 86 ARG A N 1
ATOM 716 C CA . ARG A 1 86 ? 0.020 -5.806 -19.240 1.00 93.00 86 ARG A CA 1
ATOM 717 C C . ARG A 1 86 ? -1.287 -5.862 -18.452 1.00 93.00 86 ARG A C 1
ATOM 719 O O . ARG A 1 86 ? -1.325 -5.454 -17.302 1.00 93.00 86 ARG A O 1
ATOM 726 N N . GLU A 1 87 ? -2.328 -6.456 -19.027 1.00 94.62 87 GLU A N 1
ATOM 727 C CA . GLU A 1 87 ? -3.558 -6.746 -18.281 1.00 94.62 87 GLU A CA 1
ATOM 728 C C . GLU A 1 87 ? -3.264 -7.673 -17.089 1.00 94.62 87 GLU A C 1
ATOM 730 O O . GLU A 1 87 ? -2.651 -8.732 -17.257 1.00 94.62 87 GLU A O 1
ATOM 735 N N . TYR A 1 88 ? -3.719 -7.289 -15.896 1.00 95.62 88 TYR A N 1
ATOM 736 C CA . TYR A 1 88 ? -3.591 -8.067 -14.665 1.00 95.62 88 TYR A CA 1
ATOM 737 C C . TYR A 1 88 ? -4.967 -8.405 -14.083 1.00 95.62 88 TYR A C 1
ATOM 739 O O . TYR A 1 88 ? -5.936 -7.672 -14.254 1.00 95.62 88 TYR A O 1
ATOM 747 N N . SER A 1 89 ? -5.058 -9.532 -13.379 1.00 94.88 89 SER A N 1
ATOM 748 C CA . SER A 1 89 ? -6.290 -9.975 -12.717 1.00 94.88 89 SER A CA 1
ATOM 749 C C . SER A 1 89 ? -6.410 -9.421 -11.301 1.00 94.88 89 SER A C 1
ATOM 751 O O . SER A 1 89 ? -7.488 -9.032 -10.867 1.00 94.88 89 SER A O 1
ATOM 753 N N . THR A 1 90 ? -5.307 -9.419 -10.552 1.00 94.38 90 THR A N 1
ATOM 754 C CA . THR A 1 90 ? -5.253 -8.890 -9.186 1.00 94.38 90 THR A CA 1
ATOM 755 C C . THR A 1 90 ? -3.808 -8.628 -8.782 1.00 94.38 90 THR A C 1
ATOM 757 O O . THR A 1 90 ? -2.876 -9.156 -9.395 1.00 94.38 90 THR A O 1
ATOM 760 N N . TRP A 1 91 ? -3.622 -7.844 -7.730 1.00 95.69 91 TRP A N 1
ATOM 761 C CA . TRP A 1 91 ? -2.333 -7.618 -7.105 1.00 95.69 91 TRP A CA 1
ATOM 762 C C . TRP A 1 91 ? -2.480 -7.632 -5.584 1.00 95.69 91 TRP A C 1
ATOM 764 O O . TRP A 1 91 ? -3.517 -7.256 -5.041 1.00 95.69 91 TRP A O 1
ATOM 774 N N . PHE A 1 92 ? -1.459 -8.120 -4.889 1.00 94.50 92 PHE A N 1
ATOM 775 C CA . PHE A 1 92 ? -1.466 -8.232 -3.435 1.00 94.50 92 PHE A CA 1
ATOM 776 C C . PHE A 1 92 ? -0.046 -8.233 -2.878 1.00 94.50 92 PHE A C 1
ATOM 778 O O . PHE A 1 9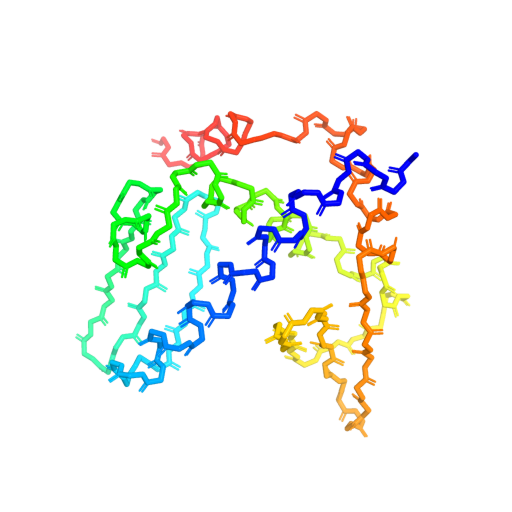2 ? 0.913 -8.577 -3.565 1.00 94.50 92 PHE A O 1
ATOM 785 N N . VAL A 1 93 ? 0.088 -7.889 -1.601 1.00 96.50 93 VAL A N 1
ATOM 786 C CA . VAL A 1 93 ? 1.357 -8.016 -0.883 1.00 96.50 93 VAL A CA 1
ATOM 787 C C . VAL A 1 93 ? 1.454 -9.391 -0.234 1.00 96.50 93 VAL A C 1
ATOM 789 O O . VAL A 1 93 ? 0.506 -9.870 0.399 1.00 96.50 93 VAL A O 1
ATOM 792 N N . ASP A 1 94 ? 2.624 -10.009 -0.361 1.00 94.31 94 ASP A N 1
ATOM 793 C CA . ASP A 1 94 ? 3.016 -11.148 0.459 1.00 94.31 94 ASP A CA 1
ATOM 794 C C . ASP A 1 94 ? 4.435 -10.941 0.983 1.00 94.31 94 ASP A C 1
ATOM 796 O O . ASP A 1 94 ? 5.393 -10.846 0.206 1.00 94.31 94 ASP A O 1
ATOM 800 N N . ASN A 1 95 ? 4.549 -10.850 2.311 1.00 93.81 95 ASN A N 1
ATOM 801 C CA . ASN A 1 95 ? 5.782 -10.489 3.008 1.00 93.81 95 ASN A CA 1
ATOM 802 C C . ASN A 1 95 ? 6.351 -9.174 2.448 1.00 93.81 95 ASN A C 1
ATOM 804 O O . ASN A 1 95 ? 5.665 -8.155 2.492 1.00 93.81 95 ASN A O 1
ATOM 808 N N . ASP A 1 96 ? 7.558 -9.211 1.890 1.00 95.31 96 ASP A N 1
ATOM 809 C CA . ASP A 1 96 ? 8.301 -8.035 1.432 1.00 95.31 96 ASP A CA 1
ATOM 810 C C . ASP A 1 96 ? 8.207 -7.835 -0.089 1.00 95.31 96 ASP A C 1
ATOM 812 O O . ASP A 1 96 ? 9.132 -7.320 -0.719 1.00 95.31 96 ASP A O 1
ATOM 816 N N . SER A 1 97 ? 7.116 -8.303 -0.703 1.00 96.69 97 SER A N 1
ATOM 817 C CA . SER A 1 97 ? 6.940 -8.234 -2.152 1.00 96.69 97 SER A CA 1
ATOM 818 C C . SER A 1 97 ? 5.510 -7.941 -2.580 1.00 96.69 97 SER A C 1
ATOM 820 O O . SER A 1 97 ? 4.539 -8.425 -1.988 1.00 96.69 97 SER A O 1
ATOM 822 N N . LEU A 1 98 ? 5.402 -7.180 -3.665 1.00 98.00 98 LEU A N 1
ATOM 823 C CA . LEU A 1 98 ? 4.181 -6.983 -4.427 1.00 98.00 98 LEU A CA 1
ATOM 824 C C . LEU A 1 98 ? 4.060 -8.105 -5.461 1.00 98.00 98 LEU A C 1
ATOM 826 O O . LEU A 1 98 ? 4.952 -8.293 -6.283 1.00 98.00 98 LEU A O 1
ATOM 830 N N . ASN A 1 99 ? 2.950 -8.830 -5.440 1.00 98.00 99 ASN A N 1
ATOM 831 C CA . ASN A 1 99 ? 2.663 -9.921 -6.360 1.00 98.00 99 ASN A CA 1
ATOM 832 C C . ASN A 1 99 ? 1.512 -9.511 -7.273 1.00 98.00 99 ASN A C 1
ATOM 834 O O . ASN A 1 99 ? 0.449 -9.132 -6.787 1.00 98.00 99 ASN A O 1
ATOM 838 N N . VAL A 1 100 ? 1.707 -9.611 -8.584 1.00 97.94 100 VAL A N 1
ATOM 839 C CA . VAL A 1 100 ? 0.698 -9.291 -9.601 1.00 97.94 100 VAL A CA 1
ATOM 840 C C . VAL A 1 100 ? 0.362 -10.564 -10.358 1.00 97.94 100 VAL A C 1
ATOM 842 O O . VAL A 1 100 ? 1.238 -11.172 -10.966 1.00 97.94 100 VAL A O 1
ATOM 845 N N . SER A 1 101 ? -0.897 -10.986 -10.302 1.00 97.56 101 SER A N 1
ATOM 846 C CA . SER A 1 101 ? -1.386 -12.170 -11.013 1.00 97.56 101 SER A CA 1
ATOM 847 C C . SER A 1 101 ? -1.959 -11.771 -12.365 1.00 97.56 101 SER A C 1
ATOM 849 O O . SER A 1 101 ? -2.739 -10.821 -12.453 1.00 97.56 101 SER A O 1
ATOM 851 N N . PHE A 1 102 ? -1.611 -12.518 -13.406 1.00 97.00 102 PHE A N 1
ATOM 852 C CA . PHE A 1 102 ? -2.036 -12.256 -14.777 1.00 97.00 102 PHE A CA 1
ATOM 853 C C . PHE A 1 102 ? -3.070 -13.288 -15.271 1.00 97.00 102 PHE A C 1
ATOM 855 O O . PHE A 1 102 ? -3.098 -14.411 -14.758 1.00 97.00 102 PHE A O 1
ATOM 862 N N . PRO A 1 103 ? -3.882 -12.965 -16.301 1.00 96.62 103 PRO A N 1
ATOM 863 C CA . PRO A 1 103 ? -4.930 -13.865 -16.804 1.00 96.62 103 PRO A CA 1
ATOM 864 C C . PRO A 1 103 ? -4.442 -15.224 -17.330 1.00 96.62 103 PRO A C 1
ATOM 866 O O . PRO A 1 103 ? -5.220 -16.172 -17.406 1.00 96.62 103 PRO A O 1
ATOM 869 N N . ASP A 1 104 ? -3.163 -15.340 -17.692 1.00 95.25 104 ASP A N 1
ATOM 870 C CA . ASP A 1 104 ? -2.553 -16.594 -18.151 1.00 95.25 104 ASP A CA 1
ATOM 871 C C . ASP A 1 104 ? -2.021 -17.479 -17.009 1.00 95.25 104 ASP A C 1
ATOM 873 O O . ASP A 1 104 ? -1.414 -18.520 -17.262 1.00 95.25 104 ASP A O 1
ATOM 877 N N . GLY A 1 105 ? -2.247 -17.076 -15.755 1.00 93.56 105 GLY A N 1
ATOM 878 C CA . GLY A 1 105 ? -1.817 -17.799 -14.561 1.00 93.56 105 GLY A CA 1
ATOM 879 C C . GLY A 1 105 ? -0.369 -17.534 -14.143 1.00 93.56 105 GLY A C 1
ATOM 880 O O . GLY A 1 105 ? 0.084 -18.132 -13.168 1.00 93.56 105 GLY A O 1
ATOM 881 N N . MET A 1 106 ? 0.365 -16.657 -14.840 1.00 95.62 106 MET A N 1
ATOM 882 C CA . MET A 1 106 ? 1.676 -16.201 -14.374 1.00 95.62 106 MET A CA 1
ATOM 883 C C . MET A 1 106 ? 1.544 -15.172 -13.243 1.00 95.62 106 MET A C 1
ATOM 885 O O . MET A 1 106 ? 0.562 -14.431 -13.171 1.00 95.62 106 MET A O 1
ATOM 889 N N . THR A 1 107 ? 2.585 -15.075 -12.413 1.00 96.50 107 THR A N 1
ATOM 890 C CA . THR A 1 107 ? 2.705 -14.061 -11.357 1.00 96.50 107 THR A CA 1
ATOM 891 C C . THR A 1 107 ? 4.003 -13.281 -11.527 1.00 96.50 107 THR A C 1
ATOM 893 O O . THR A 1 107 ? 5.072 -13.877 -11.658 1.00 96.50 107 THR A O 1
ATOM 896 N N . GLY A 1 108 ? 3.912 -11.952 -11.530 1.00 96.81 108 GLY A N 1
ATOM 897 C CA . GLY A 1 108 ? 5.054 -11.047 -11.413 1.00 96.81 108 GLY A CA 1
ATOM 898 C C . GLY A 1 108 ? 5.291 -10.697 -9.948 1.00 96.81 108 GLY A C 1
ATOM 899 O O . GLY A 1 108 ? 4.329 -10.484 -9.213 1.00 96.81 108 GLY A O 1
ATOM 900 N N . GLN A 1 109 ? 6.551 -10.646 -9.527 1.00 97.69 109 GLN A N 1
ATOM 901 C CA . GLN A 1 109 ? 6.936 -10.284 -8.166 1.00 97.69 109 GLN A CA 1
ATOM 902 C C . GLN A 1 109 ? 7.863 -9.072 -8.220 1.00 97.69 109 GLN A C 1
ATOM 904 O O . GLN A 1 109 ? 8.849 -9.099 -8.954 1.00 97.69 109 GLN A O 1
ATOM 909 N N . TYR A 1 110 ? 7.531 -8.037 -7.453 1.00 97.31 110 TYR A N 1
ATOM 910 C CA . TYR A 1 110 ? 8.221 -6.750 -7.453 1.00 97.31 110 TYR A CA 1
ATOM 911 C C . TYR A 1 110 ? 8.639 -6.376 -6.035 1.00 97.31 110 TYR A C 1
ATOM 913 O O . TYR A 1 110 ? 7.853 -6.502 -5.086 1.00 97.31 110 TYR A O 1
ATOM 921 N N . ASP A 1 111 ? 9.880 -5.928 -5.892 1.00 96.06 111 ASP A N 1
ATOM 922 C CA . ASP A 1 111 ? 10.491 -5.623 -4.603 1.00 96.06 111 ASP A CA 1
ATOM 923 C C . ASP A 1 111 ? 10.530 -4.111 -4.300 1.00 96.06 111 ASP A C 1
ATOM 925 O O . ASP A 1 111 ? 9.935 -3.274 -4.985 1.00 96.06 111 ASP A O 1
ATOM 929 N N . ILE A 1 112 ? 11.234 -3.738 -3.226 1.00 95.69 112 ILE A N 1
ATOM 930 C CA . ILE A 1 112 ? 11.406 -2.333 -2.834 1.00 95.69 112 ILE A CA 1
ATOM 931 C C . ILE A 1 112 ? 12.075 -1.508 -3.937 1.00 95.69 112 ILE A C 1
ATOM 933 O O . ILE A 1 112 ? 11.725 -0.337 -4.107 1.00 95.69 112 ILE A O 1
ATOM 937 N N . ALA A 1 113 ? 13.062 -2.057 -4.646 1.00 94.69 113 ALA A N 1
ATOM 938 C CA . ALA A 1 113 ? 13.782 -1.328 -5.681 1.00 94.69 113 ALA A CA 1
ATOM 939 C C . ALA A 1 113 ? 12.860 -1.031 -6.867 1.00 94.69 113 ALA A C 1
ATOM 941 O O . ALA A 1 113 ? 12.852 0.104 -7.350 1.00 94.69 113 ALA A O 1
ATOM 942 N N . ASP A 1 114 ? 12.038 -2.005 -7.252 1.00 95.19 114 ASP A N 1
ATOM 943 C CA . ASP A 1 114 ? 11.041 -1.860 -8.308 1.00 95.19 114 ASP A CA 1
ATOM 944 C C . ASP A 1 114 ? 10.009 -0.774 -7.965 1.00 95.19 114 ASP A C 1
ATOM 946 O O . ASP A 1 114 ? 9.828 0.195 -8.710 1.00 95.19 114 ASP A O 1
ATOM 950 N N . ILE A 1 115 ? 9.399 -0.860 -6.777 1.00 95.81 115 ILE A N 1
ATOM 951 C CA . ILE A 1 115 ? 8.409 0.126 -6.315 1.00 95.81 115 ILE A CA 1
ATOM 952 C C . ILE A 1 115 ? 9.061 1.505 -6.127 1.00 95.81 115 ILE A C 1
ATOM 954 O O . ILE A 1 115 ? 8.449 2.527 -6.429 1.00 95.81 115 ILE A O 1
ATOM 958 N N . SER A 1 116 ? 10.327 1.572 -5.700 1.00 94.50 116 SER A N 1
ATOM 959 C CA . SER A 1 116 ? 11.055 2.844 -5.557 1.00 94.50 116 SER A CA 1
ATOM 960 C C . SER A 1 116 ? 11.224 3.586 -6.881 1.00 94.50 116 SER A C 1
ATOM 962 O O . SER A 1 116 ? 11.320 4.814 -6.876 1.00 94.50 116 SER A O 1
ATOM 964 N N . LEU A 1 117 ? 11.302 2.878 -8.014 1.00 92.31 117 LEU A N 1
ATOM 965 C CA . LEU A 1 117 ? 11.341 3.522 -9.328 1.00 92.31 117 LEU A CA 1
ATOM 966 C C . LEU A 1 117 ? 9.997 4.169 -9.654 1.00 92.31 117 LEU A C 1
ATOM 968 O O . LEU A 1 117 ? 9.981 5.298 -10.143 1.00 92.31 117 LEU A O 1
ATOM 972 N N . LEU A 1 118 ? 8.900 3.488 -9.320 1.00 93.06 118 LEU A N 1
ATOM 973 C CA . LEU A 1 118 ? 7.547 3.991 -9.523 1.00 93.06 118 LEU A CA 1
ATOM 974 C C . LEU A 1 118 ? 7.246 5.210 -8.647 1.00 93.06 118 LEU A C 1
ATOM 976 O O . LEU A 1 118 ? 6.726 6.212 -9.133 1.00 93.06 118 LEU A O 1
ATOM 980 N N . MET A 1 119 ? 7.667 5.160 -7.381 1.00 93.38 119 MET A N 1
ATOM 981 C CA . MET A 1 119 ? 7.474 6.236 -6.405 1.00 93.38 119 MET A CA 1
ATOM 982 C C . MET A 1 119 ? 8.097 7.573 -6.832 1.00 93.38 119 MET A C 1
ATOM 984 O O . MET A 1 119 ? 7.669 8.619 -6.364 1.00 93.38 119 MET A O 1
ATOM 988 N N . LYS A 1 120 ? 9.040 7.607 -7.779 1.00 89.62 120 LYS A N 1
ATOM 989 C CA . LYS A 1 120 ? 9.532 8.886 -8.330 1.00 89.62 120 LYS A CA 1
ATOM 990 C C . LYS A 1 120 ? 8.435 9.702 -9.015 1.00 89.62 120 LYS A C 1
ATOM 992 O O . LYS A 1 120 ? 8.478 10.927 -8.988 1.00 89.62 120 LYS A O 1
ATOM 997 N N . LYS A 1 121 ? 7.412 9.045 -9.569 1.00 87.00 121 LYS A N 1
ATOM 998 C CA . LYS A 1 121 ? 6.253 9.729 -10.163 1.00 87.00 121 LYS A CA 1
ATOM 999 C C . LYS A 1 121 ? 5.453 10.506 -9.125 1.00 87.00 121 LYS A C 1
ATOM 1001 O O . LYS A 1 121 ? 4.860 11.528 -9.455 1.00 87.00 121 LYS A O 1
ATOM 1006 N N . THR A 1 122 ? 5.463 10.064 -7.863 1.00 84.56 122 THR A N 1
ATOM 1007 C CA . THR A 1 122 ? 4.800 10.812 -6.790 1.00 84.56 122 THR A CA 1
ATOM 1008 C C . THR A 1 122 ? 5.537 12.114 -6.497 1.00 84.56 122 THR A C 1
ATOM 1010 O O . THR A 1 122 ? 4.896 13.104 -6.177 1.00 84.56 122 THR A O 1
ATOM 1013 N N . GLU A 1 123 ? 6.862 12.157 -6.646 1.00 80.12 123 GLU A N 1
ATOM 1014 C CA . GLU A 1 123 ? 7.633 13.399 -6.517 1.00 80.12 123 GLU A CA 1
ATOM 1015 C C . GLU A 1 123 ? 7.327 14.373 -7.661 1.00 80.12 123 GLU A C 1
ATOM 1017 O O . GLU A 1 123 ? 7.002 15.529 -7.404 1.00 80.12 123 GLU A O 1
ATOM 1022 N N . GLU A 1 124 ? 7.334 13.900 -8.910 1.00 81.56 124 GLU A N 1
ATOM 1023 C CA . GLU A 1 124 ? 7.005 14.727 -10.083 1.00 81.56 124 GLU A CA 1
ATOM 1024 C C . GLU A 1 124 ? 5.585 15.316 -10.009 1.00 81.56 124 GLU A C 1
ATOM 1026 O O . GLU A 1 124 ? 5.349 16.441 -10.454 1.00 81.56 124 GLU A O 1
ATOM 1031 N N . ALA A 1 125 ? 4.651 14.578 -9.403 1.00 81.06 125 ALA A N 1
ATOM 1032 C CA . ALA A 1 125 ? 3.266 14.994 -9.203 1.00 81.06 125 ALA A CA 1
ATOM 1033 C C . ALA A 1 125 ? 3.004 15.714 -7.861 1.00 81.06 125 ALA A C 1
ATOM 1035 O O . ALA A 1 125 ? 1.857 16.065 -7.584 1.00 81.06 125 ALA A O 1
ATOM 1036 N N . ASN A 1 126 ? 4.022 15.929 -7.013 1.00 82.06 126 ASN A N 1
ATOM 1037 C CA . ASN A 1 126 ? 3.883 16.431 -5.632 1.00 82.06 126 ASN A CA 1
ATOM 1038 C C . ASN A 1 126 ? 2.875 15.642 -4.763 1.00 82.06 126 ASN A C 1
ATOM 1040 O O . ASN A 1 126 ? 2.247 16.178 -3.847 1.00 82.06 126 ASN A O 1
ATOM 1044 N N . TRP A 1 127 ? 2.721 14.349 -5.031 1.00 86.44 127 TRP A N 1
ATOM 1045 C CA . TRP A 1 127 ? 1.866 13.452 -4.268 1.00 86.44 127 TRP A CA 1
ATOM 1046 C C . TRP A 1 127 ? 2.486 13.144 -2.907 1.00 86.44 127 TRP A C 1
ATOM 1048 O O . TRP A 1 127 ? 3.536 12.516 -2.777 1.00 86.44 127 TRP A O 1
ATOM 1058 N N . SER A 1 128 ? 1.783 13.590 -1.875 1.00 90.88 128 SER A N 1
ATOM 1059 C CA . SER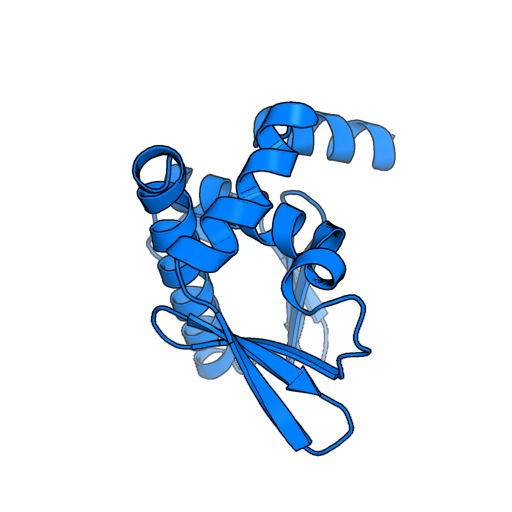 A 1 128 ? 2.080 13.374 -0.464 1.00 90.88 128 SER A CA 1
ATOM 1060 C C . SER A 1 128 ? 0.781 13.046 0.270 1.00 90.88 128 SER A C 1
ATOM 1062 O O . SER A 1 128 ? -0.305 13.254 -0.269 1.00 90.88 128 SER A O 1
ATOM 1064 N N . PHE A 1 129 ? 0.859 12.567 1.513 1.00 93.25 129 PHE A N 1
ATOM 1065 C CA . PHE A 1 129 ? -0.355 12.304 2.289 1.00 93.25 129 PHE A CA 1
ATOM 1066 C C . PHE A 1 129 ? -1.256 13.555 2.452 1.00 93.25 129 PHE A C 1
ATOM 1068 O O . PHE A 1 129 ? -2.461 13.439 2.236 1.00 93.25 129 PHE A O 1
ATOM 1075 N N . PRO A 1 130 ? -0.722 14.769 2.720 1.00 94.69 130 PRO A N 1
ATOM 1076 C CA . PRO A 1 130 ? -1.512 16.002 2.652 1.00 94.69 130 PRO A CA 1
ATOM 1077 C C . PRO A 1 130 ? -2.207 16.237 1.303 1.00 94.69 130 PRO A C 1
ATOM 1079 O O . PRO A 1 130 ? -3.383 16.587 1.291 1.00 94.69 130 PRO A O 1
ATOM 1082 N N . ALA A 1 131 ? -1.533 15.980 0.178 1.00 92.56 131 ALA A N 1
ATOM 1083 C CA . ALA A 1 131 ? -2.141 16.123 -1.149 1.00 92.56 131 ALA A CA 1
ATOM 1084 C C . ALA A 1 131 ? -3.296 15.124 -1.373 1.00 92.56 131 ALA A C 1
ATOM 1086 O O . ALA A 1 131 ? -4.295 15.454 -2.016 1.00 92.56 131 ALA A O 1
ATOM 1087 N N . LEU A 1 132 ? -3.203 13.916 -0.800 1.00 92.31 132 LEU A N 1
ATOM 1088 C CA . LEU A 1 132 ? -4.310 12.953 -0.809 1.00 92.31 132 LEU A CA 1
ATOM 1089 C C . LEU A 1 132 ? -5.505 13.446 0.018 1.00 92.31 132 LEU A C 1
ATOM 1091 O O . LEU A 1 132 ? -6.643 13.264 -0.407 1.00 92.31 132 LEU A O 1
ATOM 1095 N N . ILE A 1 133 ? -5.268 14.101 1.162 1.00 93.62 133 ILE A N 1
ATOM 1096 C CA . ILE A 1 133 ? -6.339 14.726 1.959 1.00 93.62 133 ILE A CA 1
ATOM 1097 C C . ILE A 1 133 ? -7.030 15.837 1.164 1.00 93.62 133 ILE A C 1
ATOM 1099 O O . ILE A 1 133 ? -8.257 15.928 1.172 1.00 93.62 133 ILE A O 1
ATOM 1103 N N . GLU A 1 134 ? -6.260 16.694 0.494 1.00 92.88 134 GLU A N 1
ATOM 1104 C CA . GLU A 1 134 ? -6.809 17.759 -0.351 1.00 92.88 134 GLU A CA 1
ATOM 1105 C C . GLU A 1 134 ? -7.689 17.175 -1.460 1.00 92.88 134 GLU A C 1
ATOM 1107 O O . GLU A 1 134 ? -8.846 17.575 -1.587 1.00 92.88 134 GLU A O 1
ATOM 1112 N N . SER A 1 135 ? -7.194 16.150 -2.160 1.00 91.06 135 SER A N 1
ATOM 1113 C CA . SER A 1 135 ? -7.936 15.454 -3.220 1.00 91.06 135 SER A CA 1
ATOM 1114 C C . SER A 1 135 ? -9.231 14.811 -2.702 1.00 91.06 135 SER A C 1
ATOM 1116 O O . SER A 1 135 ? -10.290 14.978 -3.305 1.00 91.06 135 SER A O 1
ATOM 1118 N N . TRP A 1 136 ? -9.179 14.140 -1.544 1.00 90.31 136 TRP A N 1
ATOM 1119 C CA . TRP A 1 136 ? -10.360 13.569 -0.884 1.00 90.31 136 TRP A CA 1
ATOM 1120 C C . TRP A 1 136 ? -11.428 14.631 -0.600 1.00 90.31 136 TRP A C 1
ATOM 1122 O O . TRP A 1 136 ? -12.605 14.443 -0.911 1.00 90.31 136 TRP A O 1
ATOM 1132 N N . ASN A 1 137 ? -11.008 15.765 -0.031 1.00 91.06 137 ASN A N 1
ATOM 1133 C CA . ASN A 1 137 ? -11.901 16.867 0.317 1.00 91.06 137 ASN A CA 1
ATOM 1134 C C . ASN A 1 137 ? -12.498 17.559 -0.913 1.00 91.06 137 ASN A C 1
ATOM 1136 O O . ASN A 1 137 ? -13.547 18.183 -0.797 1.00 91.06 137 ASN A O 1
ATOM 1140 N N . GLU A 1 138 ? -11.830 17.530 -2.064 1.00 90.88 138 GLU A N 1
ATOM 1141 C CA . GLU A 1 138 ? -12.379 18.060 -3.314 1.00 90.88 138 GLU A CA 1
ATOM 1142 C C . GLU A 1 138 ? -13.407 17.119 -3.935 1.00 90.88 138 GLU A C 1
ATOM 1144 O O . GLU A 1 138 ? -14.440 17.590 -4.405 1.00 90.88 138 GLU A O 1
ATOM 1149 N N . PHE A 1 139 ? -13.158 15.809 -3.887 1.00 87.88 139 PHE A N 1
ATOM 1150 C CA . PHE A 1 139 ? -14.062 14.799 -4.438 1.00 87.88 139 PHE A CA 1
ATOM 1151 C C . PHE A 1 139 ? -15.375 14.667 -3.646 1.00 87.88 139 PHE A C 1
ATOM 1153 O O . PHE A 1 139 ? -16.413 14.356 -4.221 1.00 87.88 139 PHE A O 1
ATOM 1160 N N . HIS A 1 140 ? -15.338 14.945 -2.338 1.00 83.25 140 HIS A N 1
ATOM 1161 C CA . HIS A 1 140 ? -16.472 14.796 -1.413 1.00 83.25 140 HIS A CA 1
ATOM 1162 C C . HIS A 1 140 ? -17.158 16.119 -1.012 1.00 83.25 140 HIS A C 1
ATOM 1164 O O . HIS A 1 140 ? -17.878 16.162 -0.010 1.00 83.25 140 HIS A O 1
ATOM 1170 N N . LYS A 1 141 ? -16.924 17.205 -1.757 1.00 69.38 141 LYS A N 1
ATOM 1171 C CA . LYS A 1 141 ? -17.678 18.469 -1.636 1.00 69.38 141 LYS A CA 1
ATOM 1172 C C . LYS A 1 141 ? -18.992 18.414 -2.404 1.00 69.38 141 LYS A C 1
ATOM 1174 O O . LYS A 1 141 ? -19.979 18.964 -1.866 1.00 69.38 141 LYS A O 1
#

Sequence (141 aa):
MIEQYKTMITDYFCISNLIKNYVQKNKIEYWDTEFIRLEFFFASKSQEYDVKDLAKILVATENQVQNFFVVHCCLSNYLDDLIGAREYSTWFVDNDSLNVSFPDGMTGQYDIADISLLMKKTEEANWSFPALIESWNEFHK

Radius of gyration: 14.98 Å; chains: 1; bounding box: 41×3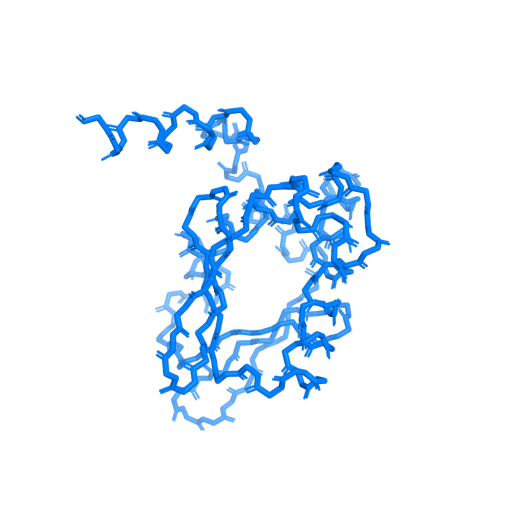6×36 Å

pLDDT: mean 93.45, std 6.29, range [56.56, 98.38]

Organism: Photobacterium angustum (NCBI:txid661)

Secondary structure (DSSP, 8-state):
-HHHHHHHHHHHHHHHHHHHHHHHHHT--EEEEETTEEEEEETTEEEEE-HHHHHHHHT--HHHHHHHHHHHHHHHHHHHHHHTS---SEEEEETTEEEEE-TTS-EEEE-HHHHHHHHHHHHHTT--HHHHHHHHHHHT-